Protein AF-A0A653CMQ1-F1 (afdb_monomer_lite)

Foldseek 3Di:
DDDDDDDPVRVVVVPVPPPPDDPDDDDDDDDDPDDQDAFEDPDPVVLVVVLVVLLVQPAAQDQDFDPDDVVVVVPDDPVVSVVVRVVRRPDPDRDPVSCVLPDDDDVRLVVCLVVVNNQAEEAAQPDPPPVVCSVSVVSCVVSVHHYYHHNCVVVSCCVHHVD

Sequence (163 aa):
METPVLNKKQQKLSLSAKKSRPKETIKNVLSTPYASHWPQISSPEDNSTLKEVLELNLPKIRAETAKIPWRELKHLKKPERKELRRQKNNEPEVDKKNYEGLRLGVNAVTKLLETNTAGSVLIAGDVQPRLMVQHIVDMAVLYKIPILVFNQLRDVLKSTCGL

pLDDT: mean 82.11, std 11.15, range [49.88, 94.19]

Secondary structure (DSSP, 8-state):
----PPPHHHHHHHHTTS-SS------------SPPP--B---HHHHHHHHHHHHHHPPP-S-------HHHHHTS-HHHHHHHHHHH--SPPPPGGGGTT---SHHHHHHHHHTT--S-EEEETT-SSTHHHHHHHHHHHHTT--EEEETTHHHHIIIII--

Radius of gyration: 29.75 Å; chains: 1; bounding box: 54×72×80 Å

InterPro domains:
  IPR004038 Ribosomal protein eL8/eL30/eS12/Gadd45 [PF01248] (96-148)
  IPR029064 Ribosomal protein eL30-like superfamily [G3DSA:3.30.1330.30] (38-163)
  IPR029064 Ribosomal protein eL30-like superfamily [SSF55315] (78-150)
  IPR042848 Ribonuclease P protein subunit Rpp38 [PTHR46948] (3-159)

Organism: Callosobruchus maculatus (NCBI:txid64391)

Structure (mmCIF, N/CA/C/O backbone):
data_AF-A0A653CMQ1-F1
#
_entry.id   AF-A0A653CMQ1-F1
#
loop_
_atom_site.group_PDB
_atom_site.id
_atom_site.type_symbol
_atom_site.label_atom_id
_atom_site.label_alt_id
_atom_site.label_comp_id
_atom_site.label_asym_id
_atom_site.label_entity_id
_atom_site.label_seq_id
_atom_site.pdbx_PDB_ins_code
_atom_site.Cartn_x
_atom_site.Cartn_y
_atom_site.Cartn_z
_atom_site.occupancy
_atom_site.B_iso_or_equiv
_atom_site.auth_seq_id
_atom_site.auth_comp_id
_atom_site.auth_asym_id
_atom_site.auth_atom_id
_atom_site.pdbx_PDB_model_num
ATOM 1 N N . MET A 1 1 ? -21.400 54.992 -53.620 1.00 53.19 1 MET A N 1
ATOM 2 C CA . MET A 1 1 ? -20.059 54.761 -53.044 1.00 53.19 1 MET A CA 1
ATOM 3 C C . MET A 1 1 ? -19.804 53.269 -53.117 1.00 53.19 1 MET A C 1
ATOM 5 O O . MET A 1 1 ? -20.316 52.531 -52.286 1.00 53.19 1 MET A O 1
ATOM 9 N N . GLU A 1 2 ? -19.157 52.814 -54.186 1.00 49.88 2 GLU A N 1
ATOM 10 C CA . GLU A 1 2 ? -18.895 51.388 -54.400 1.00 49.88 2 GLU A CA 1
ATOM 11 C C . GLU A 1 2 ? -17.838 50.904 -53.400 1.00 49.88 2 GLU A C 1
ATOM 13 O O . GLU A 1 2 ? -16.827 51.569 -53.176 1.00 49.88 2 GLU A O 1
ATOM 18 N N . THR A 1 3 ? -18.096 49.774 -52.742 1.00 62.53 3 THR A N 1
ATOM 19 C CA . THR A 1 3 ? -17.178 49.206 -51.750 1.00 62.53 3 THR A CA 1
ATOM 20 C C . THR A 1 3 ? -15.888 48.758 -52.434 1.00 62.53 3 THR A C 1
ATOM 22 O O . THR A 1 3 ? -15.968 47.987 -53.393 1.00 62.53 3 THR A O 1
ATOM 25 N N . PRO A 1 4 ? -14.702 49.175 -51.959 1.00 70.94 4 PRO A N 1
ATOM 26 C CA . PRO A 1 4 ? -13.447 48.789 -52.585 1.00 70.94 4 PRO A CA 1
ATOM 27 C C . PRO A 1 4 ? -13.231 47.278 -52.441 1.00 70.94 4 PRO A C 1
ATOM 29 O O . PRO A 1 4 ? -13.002 46.760 -51.348 1.00 70.94 4 PRO A O 1
ATOM 32 N N . VAL A 1 5 ? -13.314 46.561 -53.562 1.00 74.31 5 VAL A N 1
ATOM 33 C CA . VAL A 1 5 ? -13.042 45.123 -53.629 1.00 74.31 5 VAL A CA 1
ATOM 34 C C . VAL A 1 5 ? -11.531 44.925 -53.722 1.00 74.31 5 VAL A C 1
ATOM 36 O O . VAL A 1 5 ? -10.885 45.390 -54.660 1.00 74.31 5 VAL A O 1
ATOM 39 N N . LEU A 1 6 ? -10.956 44.239 -52.732 1.00 70.44 6 LEU A N 1
ATOM 40 C CA . LEU A 1 6 ? -9.524 43.938 -52.685 1.00 70.44 6 LEU A CA 1
ATOM 41 C C . LEU A 1 6 ? -9.081 43.171 -53.938 1.00 70.44 6 LEU A C 1
ATOM 43 O O . LEU A 1 6 ? -9.674 42.158 -54.313 1.00 70.44 6 LEU A O 1
ATOM 47 N N . ASN A 1 7 ? -7.988 43.621 -54.554 1.00 76.00 7 ASN A N 1
ATOM 48 C CA . ASN A 1 7 ? -7.409 42.964 -55.723 1.00 76.00 7 ASN A CA 1
ATOM 49 C C . ASN A 1 7 ? -6.860 41.571 -55.333 1.00 76.00 7 ASN A C 1
ATOM 51 O O . ASN A 1 7 ? -6.367 41.381 -54.218 1.00 76.00 7 ASN A O 1
ATOM 55 N N . LYS A 1 8 ? -6.862 40.592 -56.253 1.00 67.06 8 LYS A N 1
ATOM 56 C CA . LYS A 1 8 ? -6.409 39.200 -56.010 1.00 67.06 8 LYS A CA 1
ATOM 57 C C . LYS A 1 8 ? -5.006 39.115 -55.386 1.00 67.06 8 LYS A C 1
ATOM 59 O O . LYS A 1 8 ? -4.712 38.187 -54.637 1.00 67.06 8 LYS A O 1
ATOM 64 N N . LYS A 1 9 ? -4.132 40.089 -55.672 1.00 64.88 9 LYS A N 1
ATOM 65 C CA . LYS A 1 9 ? -2.794 40.203 -55.058 1.00 64.88 9 LYS A CA 1
ATOM 66 C C . LYS A 1 9 ? -2.845 40.624 -53.581 1.00 64.88 9 LYS A C 1
ATOM 68 O O . LYS A 1 9 ? -2.081 40.098 -52.780 1.00 64.88 9 LYS A O 1
ATOM 73 N N . GLN A 1 10 ? -3.761 41.519 -53.211 1.00 67.19 10 GLN A N 1
ATOM 74 C CA . GLN A 1 10 ? -3.941 41.995 -51.834 1.00 67.19 10 GLN A CA 1
ATOM 75 C C . GLN A 1 10 ? -4.578 40.918 -50.942 1.00 67.19 10 GLN A C 1
ATOM 77 O O . GLN A 1 10 ? -4.151 40.746 -49.805 1.00 67.19 10 GLN A O 1
ATOM 82 N N . GLN A 1 11 ? -5.498 40.110 -51.486 1.00 65.44 11 GLN A N 1
ATOM 83 C CA . GLN A 1 11 ? -6.069 38.949 -50.781 1.00 65.44 11 GLN A CA 1
ATOM 84 C C . GLN A 1 11 ? -5.023 37.866 -50.444 1.00 65.44 11 GLN A C 1
ATOM 86 O O . GLN A 1 11 ? -5.113 37.208 -49.407 1.00 65.44 11 GLN A O 1
ATOM 91 N N . LYS A 1 12 ? -3.998 37.682 -51.293 1.00 62.41 12 LYS A N 1
ATOM 92 C CA . LYS A 1 12 ? -2.895 36.741 -51.021 1.00 62.41 12 LYS A CA 1
ATOM 93 C C . LYS A 1 12 ? -1.989 37.214 -49.881 1.00 62.41 12 LYS A C 1
ATOM 95 O O . LYS A 1 12 ? -1.537 36.392 -49.089 1.00 62.41 12 LYS A O 1
ATOM 100 N N . LEU A 1 13 ? -1.752 38.522 -49.769 1.00 61.03 13 LEU A N 1
ATOM 101 C CA . LEU A 1 13 ? -0.925 39.103 -48.706 1.00 61.03 13 LEU A CA 1
ATOM 102 C C . LEU A 1 13 ? -1.609 39.022 -47.333 1.00 61.03 13 LEU A C 1
ATOM 104 O O . LEU A 1 13 ? -0.943 38.714 -46.348 1.00 61.03 13 LEU A O 1
ATOM 108 N N . SER A 1 14 ? -2.935 39.197 -47.262 1.00 59.94 14 SER A N 1
ATOM 109 C CA . SER A 1 14 ? -3.687 39.115 -45.998 1.00 59.94 14 SER A CA 1
ATOM 110 C C . SER A 1 14 ? -3.741 37.705 -45.389 1.00 59.94 14 SER A C 1
ATOM 112 O O . SER A 1 14 ? -3.858 37.567 -44.175 1.00 59.94 14 SER A O 1
ATOM 114 N N . LEU A 1 15 ? -3.624 36.649 -46.206 1.00 55.41 15 LEU A N 1
ATOM 115 C CA . LEU A 1 15 ? -3.612 35.248 -45.749 1.00 55.41 15 LEU A CA 1
ATOM 116 C C . LEU A 1 15 ? -2.195 34.694 -45.511 1.00 55.41 15 LEU A C 1
ATOM 118 O O . LEU A 1 15 ? -2.036 33.689 -44.820 1.00 55.41 15 LEU A O 1
ATOM 122 N N . SER A 1 16 ? -1.158 35.364 -46.027 1.00 54.06 16 SER A N 1
ATOM 123 C CA . SER A 1 16 ? 0.245 34.927 -45.938 1.00 54.06 16 SER A CA 1
ATOM 124 C C . SER A 1 16 ? 0.855 35.019 -44.528 1.00 54.06 16 SER A C 1
ATOM 126 O O . SER A 1 16 ? 1.963 34.527 -44.316 1.00 54.06 16 SER A O 1
ATOM 128 N N . ALA A 1 17 ? 0.170 35.633 -43.558 1.00 53.62 17 ALA A N 1
ATOM 129 C CA . ALA A 1 17 ? 0.667 35.788 -42.186 1.00 53.62 17 ALA A CA 1
ATOM 130 C C . ALA A 1 17 ? 0.321 34.609 -41.254 1.00 53.62 17 ALA A C 1
ATOM 132 O O . ALA A 1 17 ? 0.935 34.461 -40.196 1.00 53.62 17 ALA A O 1
ATOM 133 N N . LYS A 1 18 ? -0.613 33.725 -41.632 1.00 57.38 18 LYS A N 1
ATOM 134 C CA . LYS A 1 18 ? -0.838 32.466 -40.907 1.00 57.38 18 LYS A CA 1
ATOM 135 C C . LYS A 1 18 ? 0.046 31.387 -41.518 1.00 57.38 18 LYS A C 1
ATOM 137 O O . LYS A 1 18 ? -0.312 30.776 -42.520 1.00 57.38 18 LYS A O 1
ATOM 142 N N . LYS A 1 19 ? 1.208 31.136 -40.902 1.00 60.28 19 LYS A N 1
ATOM 143 C CA . LYS A 1 19 ? 2.004 29.931 -41.188 1.00 60.28 19 LYS A CA 1
ATOM 144 C C . LYS A 1 19 ? 1.068 28.723 -41.090 1.00 60.28 19 LYS A C 1
ATOM 146 O O . LYS A 1 19 ? 0.511 28.466 -40.028 1.00 60.28 19 LYS A O 1
ATOM 151 N N . SER A 1 20 ? 0.870 28.027 -42.211 1.00 63.03 20 SER A N 1
ATOM 152 C CA . SER A 1 20 ? -0.137 26.965 -42.369 1.00 63.03 20 SER A CA 1
ATOM 153 C C . SER A 1 20 ? 0.025 25.806 -41.381 1.00 63.03 20 SER A C 1
ATOM 155 O O . SER A 1 20 ? -0.913 25.029 -41.214 1.00 63.03 20 SER A O 1
ATOM 157 N N . ARG A 1 21 ? 1.195 25.661 -40.752 1.00 65.75 21 ARG A N 1
ATOM 158 C CA . ARG A 1 21 ? 1.462 24.667 -39.716 1.00 65.75 21 ARG A CA 1
ATOM 159 C C . ARG A 1 21 ? 2.352 25.285 -38.637 1.00 65.75 21 ARG A C 1
ATOM 161 O O . ARG A 1 21 ? 3.246 26.069 -38.981 1.00 65.75 21 ARG A O 1
ATOM 168 N N . PRO A 1 22 ? 2.122 24.971 -37.352 1.00 74.50 22 PRO A N 1
ATOM 169 C CA . PRO A 1 22 ? 3.077 25.313 -36.308 1.00 74.50 22 PRO A CA 1
ATOM 170 C C . PRO A 1 22 ? 4.444 24.728 -36.684 1.00 74.50 22 PRO A C 1
ATOM 172 O O . PRO A 1 22 ? 4.530 23.610 -37.185 1.00 74.50 22 PRO A O 1
ATOM 175 N N . LYS A 1 23 ? 5.516 25.507 -36.501 1.00 77.50 23 LYS A N 1
ATOM 176 C CA . LYS A 1 23 ? 6.877 25.041 -36.783 1.00 77.50 23 LYS A CA 1
ATOM 177 C C . LYS A 1 23 ? 7.200 23.933 -35.782 1.00 77.50 23 LYS A C 1
ATOM 179 O O . LYS A 1 23 ? 7.327 24.214 -34.591 1.00 77.50 23 LYS A O 1
ATOM 184 N N . GLU A 1 24 ? 7.311 22.698 -36.257 1.00 82.50 24 GLU A N 1
ATOM 185 C CA . GLU A 1 24 ? 7.785 21.587 -35.437 1.00 82.50 24 GLU A CA 1
ATOM 186 C C . GLU A 1 24 ? 9.209 21.917 -34.980 1.00 82.50 24 GLU A C 1
ATOM 188 O O . GLU A 1 24 ? 10.107 22.177 -35.783 1.00 82.50 24 GLU A O 1
ATOM 193 N N . THR A 1 25 ? 9.387 22.020 -33.666 1.00 86.69 25 THR A N 1
ATOM 194 C CA . THR A 1 25 ? 10.686 22.279 -33.046 1.00 86.69 25 THR A CA 1
ATOM 195 C C . THR A 1 25 ? 11.038 21.054 -32.230 1.00 86.69 25 THR A C 1
ATOM 197 O O . THR A 1 25 ? 10.386 20.752 -31.232 1.00 86.69 25 THR A O 1
ATOM 200 N N . ILE A 1 26 ? 12.050 20.323 -32.687 1.00 88.88 26 ILE A N 1
ATOM 201 C CA . ILE A 1 26 ? 12.603 19.206 -31.929 1.00 88.88 26 ILE A CA 1
ATOM 202 C C . ILE A 1 26 ? 13.366 19.811 -30.753 1.00 88.88 26 ILE A C 1
ATOM 204 O O . ILE A 1 26 ? 14.284 20.612 -30.942 1.00 88.88 26 ILE A O 1
ATOM 208 N N . LYS A 1 27 ? 12.950 19.466 -29.535 1.00 91.69 27 LYS A N 1
ATOM 209 C CA . LYS A 1 27 ? 13.656 19.828 -28.307 1.00 91.69 27 LYS A CA 1
ATOM 210 C C . LYS A 1 27 ? 14.380 18.594 -27.806 1.00 91.69 27 LYS A C 1
ATOM 212 O O . LYS A 1 27 ? 13.747 17.576 -27.543 1.00 91.69 27 LYS A O 1
ATOM 217 N N . ASN A 1 28 ? 15.690 18.705 -27.646 1.00 92.19 28 ASN A N 1
ATOM 218 C CA . ASN A 1 28 ? 16.467 17.666 -26.991 1.00 92.19 28 ASN A CA 1
ATOM 219 C C . ASN A 1 28 ? 16.195 17.754 -25.489 1.00 92.19 28 ASN A C 1
ATOM 221 O O . ASN A 1 28 ? 16.379 18.812 -24.886 1.00 92.19 28 ASN A O 1
ATOM 225 N N . VAL A 1 29 ? 15.728 16.658 -24.900 1.00 93.44 29 VAL A N 1
ATOM 226 C CA . VAL A 1 29 ? 15.459 16.551 -23.465 1.00 93.44 29 VAL A CA 1
ATOM 227 C C . VAL A 1 29 ? 16.319 15.424 -22.922 1.00 93.44 29 VAL A C 1
ATOM 229 O O . VAL A 1 29 ? 16.327 14.327 -23.475 1.00 93.44 29 VAL A O 1
ATOM 232 N N . LEU A 1 30 ? 17.044 15.698 -21.840 1.00 92.38 30 LEU A N 1
ATOM 233 C CA . LEU A 1 30 ? 17.723 14.657 -21.082 1.00 92.38 30 LEU A CA 1
ATOM 234 C C . LEU A 1 30 ? 16.681 13.941 -20.226 1.00 92.38 30 LEU A C 1
ATOM 236 O O . LEU A 1 30 ? 16.126 14.526 -19.297 1.00 92.38 30 LEU A O 1
ATOM 240 N N . SER A 1 31 ? 16.400 12.6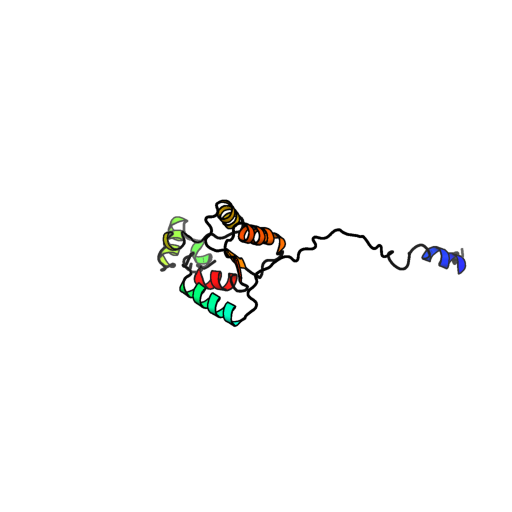88 -20.563 1.00 87.50 31 SER A N 1
ATOM 241 C CA . SER A 1 31 ? 15.555 11.804 -19.766 1.00 87.50 31 SER A CA 1
ATOM 242 C C . SER A 1 31 ? 16.408 10.816 -18.981 1.00 87.50 31 SER A C 1
ATOM 244 O O . SER A 1 31 ? 17.527 10.484 -19.378 1.00 87.50 31 SER A O 1
ATOM 246 N N . THR A 1 32 ? 15.866 10.302 -17.878 1.00 83.19 32 THR A N 1
ATOM 247 C CA . THR A 1 32 ? 16.487 9.186 -17.164 1.00 83.19 32 THR A CA 1
ATOM 248 C C . THR A 1 32 ? 16.559 7.972 -18.097 1.00 83.19 32 THR A C 1
ATOM 250 O O . THR A 1 32 ? 15.527 7.595 -18.655 1.00 83.19 32 THR A O 1
ATOM 253 N N . PRO A 1 33 ? 17.737 7.348 -18.280 1.00 85.31 33 PRO A N 1
ATOM 254 C CA . PRO A 1 33 ? 17.878 6.181 -19.153 1.00 85.31 33 PRO A CA 1
ATOM 255 C C . PRO A 1 33 ? 17.289 4.912 -18.523 1.00 85.31 33 PRO A C 1
ATOM 257 O O . PRO A 1 33 ? 17.067 3.919 -19.210 1.00 85.31 33 PRO A O 1
ATOM 260 N N . TYR A 1 34 ? 17.053 4.933 -17.210 1.00 82.56 34 TYR A N 1
ATOM 261 C CA . TYR A 1 34 ? 16.558 3.791 -16.458 1.00 82.56 34 TYR A CA 1
ATOM 262 C C . TYR A 1 34 ? 15.052 3.624 -16.640 1.00 82.56 34 TYR A C 1
ATOM 264 O O . TYR A 1 34 ? 14.279 4.572 -16.478 1.00 82.56 34 TYR A O 1
ATOM 272 N N . ALA A 1 35 ? 14.640 2.395 -16.943 1.00 77.69 35 ALA A N 1
ATOM 273 C CA . ALA A 1 35 ? 13.237 2.023 -16.929 1.00 77.69 35 ALA A CA 1
ATOM 274 C C . ALA A 1 35 ? 12.712 2.066 -15.487 1.00 77.69 35 ALA A C 1
ATOM 276 O O . ALA A 1 35 ? 13.346 1.539 -14.573 1.00 77.69 35 ALA A O 1
ATOM 277 N N . SER A 1 36 ? 11.545 2.682 -15.289 1.00 77.94 36 SER A N 1
ATOM 278 C CA . SER A 1 36 ? 10.856 2.636 -13.999 1.00 77.94 36 SER A CA 1
ATOM 279 C C . SER A 1 36 ? 10.479 1.186 -13.696 1.00 77.94 36 SER A C 1
ATOM 281 O O . SER A 1 36 ? 9.735 0.559 -14.455 1.00 77.94 36 SER A O 1
ATOM 283 N N . HIS A 1 37 ? 11.033 0.637 -12.617 1.00 81.62 37 HIS A N 1
ATOM 284 C CA . HIS A 1 37 ? 10.726 -0.715 -12.182 1.00 81.62 37 HIS A CA 1
ATOM 285 C C . HIS A 1 37 ? 9.376 -0.723 -11.459 1.00 81.62 37 HIS A C 1
ATOM 287 O O . HIS A 1 37 ? 9.195 -0.045 -10.450 1.00 81.62 37 HIS A O 1
ATOM 293 N N . TRP A 1 38 ? 8.416 -1.484 -11.986 1.00 88.25 38 TRP A N 1
ATOM 294 C CA . TRP A 1 38 ? 7.076 -1.611 -11.418 1.00 88.25 38 TRP A CA 1
ATOM 295 C C . TRP A 1 38 ? 6.759 -3.098 -11.208 1.00 88.25 38 TRP A C 1
ATOM 297 O O . TRP A 1 38 ? 6.400 -3.772 -12.178 1.00 88.25 38 TRP A O 1
ATOM 307 N N . PRO A 1 39 ? 6.928 -3.636 -9.984 1.00 88.56 39 PRO A N 1
ATOM 308 C CA . PRO A 1 39 ? 6.833 -5.070 -9.708 1.00 88.56 39 PRO A CA 1
ATOM 309 C C . PRO A 1 39 ? 5.370 -5.531 -9.644 1.00 88.56 39 PRO A C 1
ATOM 311 O O . PRO A 1 39 ? 4.836 -5.856 -8.584 1.00 88.56 39 PRO A O 1
ATOM 314 N N . GLN A 1 40 ? 4.696 -5.509 -10.794 1.00 90.69 40 GLN A N 1
ATOM 315 C CA . GLN A 1 40 ? 3.305 -5.921 -10.944 1.00 90.69 40 GLN A CA 1
ATOM 316 C C . GLN A 1 40 ? 3.192 -7.409 -11.256 1.00 90.69 40 GL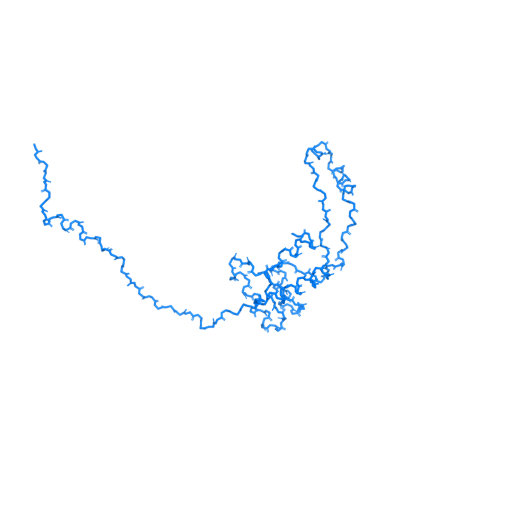N A C 1
ATOM 318 O O . GLN A 1 40 ? 3.821 -7.921 -12.185 1.00 90.69 40 GLN A O 1
ATOM 323 N N . ILE A 1 41 ? 2.315 -8.082 -10.513 1.00 88.25 41 ILE A N 1
ATOM 324 C CA . ILE A 1 41 ? 1.985 -9.487 -10.744 1.00 88.25 41 ILE A CA 1
ATOM 325 C C . ILE A 1 41 ? 1.245 -9.597 -12.080 1.00 88.25 41 ILE A C 1
ATOM 327 O O . ILE A 1 41 ? 0.121 -9.111 -12.236 1.00 88.25 41 ILE A O 1
ATOM 331 N N . SER A 1 42 ? 1.912 -10.208 -13.058 1.00 84.69 42 SER A N 1
ATOM 332 C CA . SER A 1 42 ? 1.393 -10.361 -14.422 1.00 84.69 42 SER A CA 1
ATOM 333 C C . SER A 1 42 ? 0.595 -11.655 -14.600 1.00 84.69 42 SER A C 1
ATOM 335 O O . SER A 1 42 ? -0.342 -11.682 -15.393 1.00 84.69 42 SER A O 1
ATOM 337 N N . SER A 1 43 ? 0.940 -12.710 -13.853 1.00 90.38 43 SER A N 1
ATOM 338 C CA . SER A 1 43 ? 0.258 -14.004 -13.923 1.00 90.38 43 SER A CA 1
ATOM 339 C C . SER A 1 43 ? -1.136 -13.929 -13.278 1.00 90.38 43 SER A C 1
ATOM 341 O O . SER A 1 43 ? -1.262 -13.454 -12.144 1.00 90.38 43 SER A O 1
ATOM 343 N N . PRO A 1 44 ? -2.201 -14.380 -13.962 1.00 88.25 44 PRO A N 1
ATOM 344 C CA . PRO A 1 44 ? -3.533 -14.479 -13.367 1.00 88.25 44 PRO A CA 1
ATOM 345 C C . PRO A 1 44 ? -3.593 -15.464 -12.191 1.00 88.25 44 PRO A C 1
ATOM 347 O O . PRO A 1 44 ? -4.277 -15.187 -11.210 1.00 88.25 44 PRO A O 1
ATOM 350 N N . GLU A 1 45 ? -2.850 -16.571 -12.269 1.00 90.56 45 GLU A N 1
ATOM 351 C CA . GLU A 1 45 ? -2.845 -17.641 -11.259 1.00 90.56 45 GLU A CA 1
ATOM 352 C C . GLU A 1 45 ? -2.231 -17.164 -9.932 1.00 90.56 45 GLU A C 1
ATOM 354 O O . GLU A 1 45 ? -2.805 -17.356 -8.855 1.00 90.56 45 GLU A O 1
ATOM 359 N N . ASP A 1 46 ? -1.110 -16.441 -10.012 1.00 89.00 46 ASP A N 1
ATOM 360 C CA . ASP A 1 46 ? -0.443 -15.842 -8.847 1.00 89.00 46 ASP A CA 1
ATOM 361 C C . ASP A 1 46 ? -1.321 -14.769 -8.190 1.00 89.00 46 ASP A C 1
ATOM 363 O O . ASP A 1 46 ? -1.344 -14.611 -6.970 1.00 89.00 46 ASP A O 1
ATOM 367 N N . ASN A 1 47 ? -2.089 -14.031 -8.998 1.00 88.81 47 ASN A N 1
ATOM 368 C CA . ASN A 1 47 ? -3.041 -13.055 -8.478 1.00 88.81 47 ASN A CA 1
ATOM 369 C C . ASN A 1 47 ? -4.186 -13.735 -7.713 1.00 88.81 47 ASN A C 1
ATOM 371 O O . ASN A 1 47 ? -4.564 -13.245 -6.649 1.00 88.81 47 ASN A O 1
ATOM 375 N N . SER A 1 48 ? -4.732 -14.848 -8.219 1.00 90.06 48 SER A N 1
ATOM 376 C CA . SER A 1 48 ? -5.788 -15.594 -7.517 1.00 90.06 48 SER A CA 1
ATOM 377 C C . SER A 1 48 ? -5.293 -16.234 -6.225 1.00 90.06 48 SER A C 1
ATOM 379 O O . SER A 1 48 ? -5.950 -16.107 -5.196 1.00 90.06 48 SER A O 1
ATOM 381 N N . THR A 1 49 ? -4.113 -16.850 -6.240 1.00 92.50 49 THR A N 1
ATOM 382 C CA . THR A 1 49 ? -3.543 -17.475 -5.038 1.00 92.50 49 THR A CA 1
ATOM 383 C C . THR A 1 49 ? -3.231 -16.434 -3.967 1.00 92.50 49 THR A C 1
ATOM 385 O O . THR A 1 49 ? -3.591 -16.615 -2.805 1.00 92.50 49 THR A O 1
ATOM 388 N N . LEU A 1 50 ? -2.646 -15.291 -4.347 1.00 91.38 50 LEU A N 1
ATOM 389 C CA . LEU A 1 50 ? -2.423 -14.186 -3.415 1.00 91.38 50 LEU A CA 1
ATOM 390 C C . LEU A 1 50 ? -3.742 -13.654 -2.847 1.00 91.38 50 LEU A C 1
ATOM 392 O O . LEU A 1 50 ? -3.824 -13.372 -1.653 1.00 91.38 50 LEU A O 1
ATOM 396 N N . LYS A 1 51 ? -4.778 -13.534 -3.683 1.00 92.19 51 LYS A N 1
ATOM 397 C CA . LYS A 1 51 ? -6.110 -13.115 -3.247 1.00 92.19 51 LYS A CA 1
ATOM 398 C C . LYS A 1 51 ? -6.666 -14.050 -2.174 1.00 92.19 51 LYS A C 1
ATOM 400 O O . LYS A 1 51 ? -7.057 -13.567 -1.118 1.00 92.19 51 LYS A O 1
ATOM 405 N N . GLU A 1 52 ? -6.662 -15.357 -2.417 1.00 92.56 52 GLU A N 1
ATOM 406 C CA . GLU A 1 52 ? -7.163 -16.360 -1.468 1.00 92.56 52 GLU A CA 1
ATOM 407 C C . GLU A 1 52 ? -6.398 -16.315 -0.139 1.00 92.56 52 GLU A C 1
ATOM 409 O O . GLU A 1 52 ? -6.998 -16.295 0.936 1.00 92.56 52 GLU A O 1
ATOM 414 N N . VAL A 1 53 ? -5.066 -16.215 -0.197 1.00 92.62 53 VAL A N 1
ATOM 415 C CA . VAL A 1 53 ? -4.219 -16.106 1.001 1.00 92.62 53 VAL A CA 1
ATOM 416 C C . VAL A 1 53 ? -4.530 -14.832 1.788 1.00 92.62 53 VAL A C 1
ATOM 418 O O . VAL A 1 53 ? -4.605 -14.874 3.018 1.00 92.62 53 VAL A O 1
ATOM 421 N N . LEU A 1 54 ? -4.722 -13.699 1.110 1.00 90.56 54 LEU A N 1
ATOM 422 C CA . LEU A 1 54 ? -5.085 -12.443 1.762 1.00 90.56 54 LEU A CA 1
ATOM 423 C C . LEU A 1 54 ? -6.485 -12.511 2.373 1.00 90.56 54 LEU A C 1
ATOM 425 O O . LEU A 1 54 ? -6.674 -12.032 3.486 1.00 90.56 54 LEU A O 1
ATOM 429 N N . GLU A 1 55 ? -7.450 -13.122 1.690 1.00 89.75 55 GLU A N 1
ATOM 430 C CA . GLU A 1 55 ? -8.815 -13.256 2.201 1.00 89.75 55 GLU A CA 1
ATOM 431 C C . GLU A 1 55 ? -8.889 -14.131 3.461 1.00 89.75 55 GLU A C 1
ATOM 433 O O . GLU A 1 55 ? -9.668 -13.835 4.365 1.00 89.75 55 GLU A O 1
ATOM 438 N N . LEU A 1 56 ? -8.037 -15.156 3.556 1.00 89.31 56 LEU A N 1
ATOM 439 C CA . LEU A 1 56 ? -7.946 -16.037 4.722 1.00 89.31 56 LEU A CA 1
ATOM 440 C C . LEU A 1 56 ? -7.229 -15.398 5.921 1.00 89.31 56 LEU A C 1
ATOM 442 O O . LEU A 1 56 ? -7.597 -15.667 7.063 1.00 89.31 56 LEU A O 1
ATOM 446 N N . ASN A 1 57 ? -6.191 -14.590 5.680 1.00 87.19 57 ASN A N 1
ATOM 447 C CA . ASN A 1 57 ? -5.297 -14.108 6.742 1.00 87.19 57 ASN A CA 1
ATOM 448 C C . ASN A 1 57 ? -5.531 -12.648 7.155 1.00 87.19 57 ASN A C 1
ATOM 450 O O . ASN A 1 57 ? -5.051 -12.237 8.214 1.00 87.19 57 ASN A O 1
ATOM 454 N N . LEU A 1 58 ? -6.216 -11.834 6.344 1.00 85.19 58 LEU A N 1
ATOM 455 C CA . LEU A 1 58 ? -6.434 -10.429 6.684 1.00 85.19 58 LEU A CA 1
ATOM 456 C C . LEU A 1 58 ? -7.442 -10.281 7.833 1.00 85.19 58 LEU A C 1
ATOM 458 O O . LEU A 1 58 ? -8.555 -10.808 7.761 1.00 85.19 58 LEU A O 1
ATOM 462 N N . PRO A 1 59 ? -7.106 -9.502 8.875 1.00 82.19 59 PRO A N 1
ATOM 463 C CA . PRO A 1 59 ? -8.041 -9.217 9.947 1.00 82.19 59 PRO A CA 1
ATOM 464 C C . PRO A 1 59 ? -9.127 -8.241 9.473 1.00 82.19 59 PRO A C 1
ATOM 466 O O . PRO A 1 59 ? -8.867 -7.300 8.714 1.00 82.19 59 PRO A O 1
ATOM 469 N N . LYS A 1 60 ? -10.343 -8.397 10.006 1.00 80.56 60 LYS A N 1
ATOM 470 C CA . LYS A 1 60 ? -11.368 -7.349 9.928 1.00 80.56 60 LYS A CA 1
ATOM 471 C C . LYS A 1 60 ? -10.858 -6.110 10.673 1.00 80.56 60 LYS A C 1
ATOM 473 O O . LYS A 1 60 ? -10.477 -6.220 11.834 1.00 80.56 60 LYS A O 1
ATOM 478 N N . ILE A 1 61 ? -10.836 -4.941 10.025 1.00 79.31 61 ILE A N 1
ATOM 479 C CA . ILE A 1 61 ? -10.378 -3.671 10.632 1.00 79.31 61 ILE A CA 1
ATOM 480 C C . ILE A 1 61 ? -11.573 -2.835 11.089 1.00 79.31 61 ILE A C 1
ATOM 482 O O . ILE A 1 61 ? -11.531 -2.185 12.134 1.00 79.31 61 ILE A O 1
ATOM 486 N N . ARG A 1 62 ? -12.651 -2.835 10.300 1.00 70.44 62 ARG A N 1
ATOM 487 C CA . ARG A 1 62 ? -13.916 -2.184 10.636 1.00 70.44 62 ARG A CA 1
ATOM 488 C C . ARG A 1 62 ? -14.993 -3.237 10.855 1.00 70.44 62 ARG A C 1
ATOM 490 O O . ARG A 1 62 ? -15.112 -4.167 10.067 1.00 70.44 62 ARG A O 1
ATOM 497 N N . ALA A 1 63 ? -15.779 -3.053 11.914 1.00 67.50 63 ALA A N 1
ATOM 498 C CA . ALA A 1 63 ? -17.017 -3.800 12.096 1.00 67.50 63 ALA A CA 1
ATOM 499 C C . ALA A 1 63 ? -18.024 -3.388 11.018 1.00 67.50 63 ALA A C 1
ATOM 501 O O . ALA A 1 63 ? -18.102 -2.209 10.643 1.00 67.50 63 ALA A O 1
ATOM 502 N N . GLU A 1 64 ? -18.811 -4.344 10.548 1.00 65.25 64 GLU A N 1
ATOM 503 C CA . GLU A 1 64 ? -19.866 -4.115 9.581 1.00 65.25 64 GLU A CA 1
ATOM 504 C C . GLU A 1 64 ? -20.981 -3.307 10.250 1.00 65.25 64 GLU A C 1
ATOM 506 O O . GLU A 1 64 ? -21.721 -3.771 11.119 1.00 65.25 64 GLU A O 1
ATOM 511 N N . THR A 1 65 ? -21.067 -2.024 9.898 1.00 65.38 65 THR A N 1
ATOM 512 C CA . THR A 1 65 ? -22.081 -1.145 10.475 1.00 65.38 65 THR A CA 1
ATOM 513 C C . THR A 1 65 ? -23.377 -1.246 9.687 1.00 65.38 65 THR A C 1
ATOM 515 O O . THR A 1 65 ? -23.413 -0.905 8.501 1.00 65.38 65 THR A O 1
ATOM 518 N N . ALA A 1 66 ? -24.467 -1.614 10.356 1.00 69.25 66 ALA A N 1
ATOM 519 C CA . ALA A 1 66 ? -25.803 -1.544 9.796 1.00 69.25 66 ALA A CA 1
ATOM 520 C C . ALA A 1 66 ? -26.101 -0.108 9.330 1.00 69.25 66 ALA A C 1
ATOM 522 O O . ALA A 1 66 ? -25.963 0.867 10.080 1.00 69.25 66 ALA A O 1
ATOM 523 N N . LYS A 1 67 ? -26.536 0.040 8.073 1.00 71.81 67 LYS A N 1
ATOM 524 C CA . LYS A 1 67 ? -26.994 1.327 7.536 1.00 71.81 67 LYS A CA 1
ATOM 525 C C . LYS A 1 67 ? -28.332 1.689 8.176 1.00 71.81 67 LYS A C 1
ATOM 527 O O . LYS A 1 67 ? -29.384 1.251 7.723 1.00 71.81 67 LYS A O 1
ATOM 532 N N . ILE A 1 68 ? -28.290 2.505 9.225 1.00 78.88 68 ILE A N 1
ATOM 533 C CA . ILE A 1 68 ? -29.494 3.021 9.881 1.00 78.88 68 ILE A CA 1
ATOM 534 C C . ILE A 1 68 ? -30.006 4.238 9.092 1.00 78.88 68 ILE A C 1
ATOM 536 O O . ILE A 1 68 ? -29.268 5.223 8.964 1.00 78.88 68 ILE A O 1
ATOM 540 N N . PRO A 1 69 ? -31.249 4.215 8.573 1.00 83.62 69 PRO A N 1
ATOM 541 C CA . PRO A 1 69 ? -31.829 5.355 7.873 1.00 83.62 69 PRO A CA 1
ATOM 542 C C . PRO A 1 69 ? -31.825 6.620 8.739 1.00 83.62 69 PRO A C 1
ATOM 544 O O . PRO A 1 69 ? -32.203 6.595 9.910 1.00 83.62 69 PRO A O 1
ATOM 547 N N . TRP A 1 70 ? -31.472 7.770 8.155 1.00 81.00 70 TRP A N 1
ATOM 548 C CA . TRP A 1 70 ? -31.434 9.043 8.892 1.00 81.00 70 TRP A CA 1
ATOM 549 C C . TRP A 1 70 ? -32.787 9.427 9.513 1.00 81.00 70 TRP A C 1
ATOM 551 O O . TRP A 1 70 ? -32.820 10.083 10.552 1.00 81.00 70 TRP A O 1
ATOM 561 N N . ARG A 1 71 ? -33.898 8.980 8.911 1.00 84.31 71 ARG A N 1
ATOM 562 C CA . ARG A 1 71 ? -35.257 9.182 9.438 1.00 84.31 71 ARG A CA 1
ATOM 563 C C . ARG A 1 71 ? -35.415 8.622 10.858 1.00 84.31 71 ARG A C 1
ATOM 565 O O . ARG A 1 71 ? -35.974 9.310 11.700 1.00 84.31 71 ARG A O 1
ATOM 572 N N . GLU A 1 72 ? -34.850 7.446 11.139 1.00 80.44 72 GLU A N 1
ATOM 573 C CA . GLU A 1 72 ? -34.873 6.825 12.475 1.00 80.44 72 GLU A CA 1
ATOM 574 C C . GLU A 1 72 ? -33.985 7.588 13.472 1.00 80.44 72 GLU A C 1
ATOM 576 O O . GLU A 1 72 ? -34.296 7.696 14.653 1.00 80.44 72 GLU A O 1
ATOM 581 N N . LEU A 1 73 ? -32.884 8.174 12.994 1.00 80.38 73 LEU A N 1
ATOM 582 C CA . LEU A 1 73 ? -31.907 8.863 13.840 1.00 80.38 73 LEU A CA 1
ATOM 583 C C . LEU A 1 73 ? -32.298 10.308 14.170 1.00 80.38 73 LEU A C 1
ATOM 585 O O . LEU A 1 73 ? -31.953 10.793 15.248 1.00 80.38 73 LEU A O 1
ATOM 589 N N . LYS A 1 74 ? -32.983 11.021 13.266 1.00 85.38 74 LYS A N 1
ATOM 590 C CA . LYS A 1 74 ? -33.216 12.472 13.388 1.00 85.38 74 LYS A CA 1
ATOM 591 C C . LYS A 1 74 ? -33.970 12.844 14.671 1.00 85.38 74 LYS A C 1
ATOM 593 O O . LYS A 1 74 ? -33.663 13.883 15.251 1.00 85.38 74 LYS A O 1
ATOM 598 N N . HIS A 1 75 ? -34.881 11.986 15.127 1.00 84.44 75 HIS A N 1
ATOM 599 C CA . HIS A 1 75 ? -35.725 12.219 16.304 1.00 84.44 75 HIS A CA 1
ATOM 600 C C . HIS A 1 75 ? -35.064 11.848 17.640 1.00 84.44 75 HIS A C 1
ATOM 602 O O . HIS A 1 75 ? -35.486 12.339 18.681 1.00 84.44 75 HIS A O 1
ATOM 608 N N . LEU A 1 76 ? -34.006 11.035 17.615 1.00 84.12 76 LEU A N 1
ATOM 609 C CA . LEU A 1 76 ? -33.305 10.579 18.816 1.00 84.12 76 LEU A CA 1
ATOM 610 C C . LEU A 1 76 ? -32.276 11.605 19.294 1.00 84.12 76 LEU A C 1
ATOM 612 O O . LEU A 1 76 ? -31.635 12.287 18.480 1.00 84.12 76 LEU A O 1
ATOM 616 N N . LYS A 1 77 ? -32.047 11.675 20.609 1.00 85.44 77 LYS A N 1
ATOM 617 C CA . LYS A 1 77 ? -30.950 12.469 21.185 1.00 85.44 77 LYS A CA 1
ATOM 618 C C . LYS A 1 77 ? -29.602 11.772 20.940 1.00 85.44 77 LYS A C 1
ATOM 620 O O . LYS A 1 77 ? -29.529 10.569 20.702 1.00 85.44 77 LYS A O 1
ATOM 625 N N . LYS A 1 78 ? -28.491 12.524 20.992 1.00 81.19 78 LYS A N 1
ATOM 626 C CA . LYS A 1 78 ? -27.124 11.995 20.768 1.00 81.19 78 LYS A CA 1
ATOM 627 C C . LYS A 1 78 ? -26.797 10.677 21.518 1.00 81.19 78 LYS A C 1
ATOM 629 O O . LYS A 1 78 ? -26.209 9.817 20.862 1.00 81.19 78 LYS A O 1
ATOM 634 N N . PRO A 1 79 ? -27.133 10.491 22.815 1.00 82.69 79 PRO A N 1
ATOM 635 C CA . PRO A 1 79 ? -26.843 9.236 23.522 1.00 82.69 79 PRO A CA 1
ATOM 636 C C . PRO A 1 79 ? -27.666 8.051 22.992 1.00 82.69 79 PRO A C 1
ATOM 638 O O . PRO A 1 79 ? -27.091 7.029 22.631 1.00 82.69 79 PRO A O 1
ATOM 641 N N . GLU A 1 80 ? -28.973 8.230 22.801 1.00 82.25 80 GLU A N 1
ATOM 642 C CA . GLU A 1 80 ? -29.888 7.201 22.278 1.00 82.25 80 GLU A CA 1
ATOM 643 C C . GLU A 1 80 ? -29.500 6.752 20.858 1.00 82.25 80 GLU A C 1
ATOM 645 O O . GLU A 1 80 ? -29.563 5.573 20.519 1.00 82.25 80 GLU A O 1
ATOM 650 N N . ARG A 1 81 ? -28.998 7.673 20.019 1.00 80.88 81 ARG A N 1
ATOM 651 C CA . ARG A 1 81 ? -28.443 7.328 18.694 1.00 80.88 81 ARG A CA 1
ATOM 652 C C . ARG A 1 81 ? -27.255 6.369 18.785 1.00 80.88 81 ARG A C 1
ATOM 654 O O . ARG A 1 81 ? -27.045 5.577 17.868 1.00 80.88 81 ARG A O 1
ATOM 661 N N . LYS A 1 82 ? -26.432 6.479 19.832 1.00 78.75 82 LYS A N 1
ATOM 662 C CA . LYS A 1 82 ? -25.260 5.616 20.043 1.00 78.75 82 LYS A CA 1
ATOM 663 C C . LYS A 1 82 ? -25.693 4.226 20.505 1.00 78.75 82 LYS A C 1
ATOM 665 O O . LYS A 1 82 ? -25.130 3.240 20.042 1.00 78.75 82 LYS A O 1
ATOM 670 N N . GLU A 1 83 ? -26.703 4.156 21.361 1.00 79.75 83 GLU A N 1
ATOM 671 C CA . GLU A 1 83 ? -27.288 2.901 21.839 1.00 79.75 83 GLU A CA 1
ATOM 672 C C . GLU A 1 83 ? -28.014 2.153 20.723 1.00 79.75 83 GLU A C 1
ATOM 674 O O . GLU A 1 83 ? -27.738 0.977 20.521 1.00 79.75 83 GLU A O 1
ATOM 679 N N . LEU A 1 84 ? -28.823 2.841 19.909 1.00 79.56 84 LEU A N 1
ATOM 680 C CA . LEU A 1 84 ? -29.475 2.243 18.739 1.00 79.56 84 LEU A CA 1
ATOM 681 C C . LEU A 1 84 ? -28.449 1.656 17.756 1.00 79.56 84 LEU A C 1
ATOM 683 O O . LEU A 1 84 ? -28.644 0.575 17.207 1.00 79.56 84 LEU A O 1
ATOM 687 N N . ARG A 1 85 ? -27.325 2.356 17.549 1.00 76.38 85 ARG A N 1
ATOM 688 C CA . ARG A 1 85 ? -26.210 1.855 16.731 1.00 76.38 85 ARG A CA 1
ATOM 689 C C . ARG A 1 85 ? -25.547 0.628 17.339 1.00 76.38 85 ARG A C 1
ATOM 691 O O . ARG A 1 85 ? -25.213 -0.277 16.591 1.00 76.38 85 ARG A O 1
ATOM 698 N N . ARG A 1 86 ? -25.374 0.587 18.662 1.00 75.50 86 ARG A N 1
ATOM 699 C CA . ARG A 1 86 ? -24.831 -0.582 19.371 1.00 75.50 86 ARG A CA 1
ATOM 700 C C . ARG A 1 86 ? -25.781 -1.778 19.339 1.00 75.50 86 ARG A C 1
ATOM 702 O O . ARG A 1 86 ? -25.315 -2.888 19.180 1.00 75.50 86 ARG A O 1
ATOM 709 N N . GLN A 1 87 ? -27.088 -1.556 19.456 1.00 75.75 87 GLN A N 1
ATOM 710 C CA . GLN A 1 87 ? -28.088 -2.627 19.401 1.00 75.75 87 GLN A CA 1
ATOM 711 C C . GLN A 1 87 ? -28.276 -3.185 17.986 1.00 75.75 87 GLN A C 1
ATOM 713 O O . GLN A 1 87 ? -28.521 -4.373 17.831 1.00 75.75 87 GLN A O 1
ATOM 718 N N . LYS A 1 88 ? -28.187 -2.341 16.946 1.00 73.19 88 LYS A N 1
ATOM 719 C CA . LYS A 1 88 ? -28.297 -2.797 15.549 1.00 73.19 88 LYS A CA 1
ATOM 720 C C . LYS A 1 88 ? -26.988 -3.365 14.990 1.00 73.19 88 LYS A C 1
ATOM 722 O O . LYS A 1 88 ? -27.046 -4.229 14.121 1.00 73.19 88 LYS A O 1
ATOM 727 N N . ASN A 1 89 ? -25.826 -2.909 15.461 1.00 70.06 89 ASN A N 1
ATOM 728 C CA . ASN A 1 89 ? -24.542 -3.529 15.133 1.00 70.06 89 ASN A CA 1
ATOM 729 C C . ASN A 1 89 ? -24.277 -4.670 16.121 1.00 70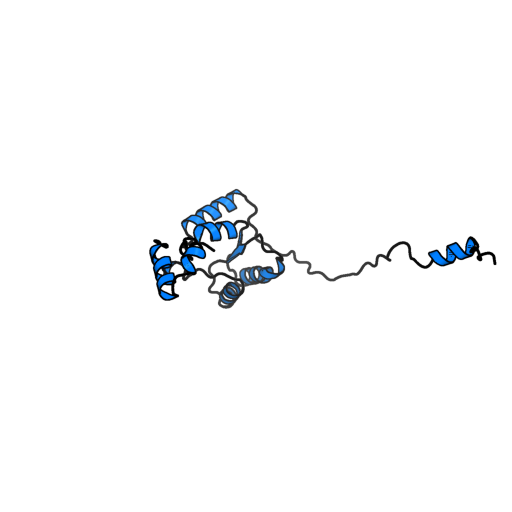.06 89 ASN A C 1
ATOM 731 O O . ASN A 1 89 ? -23.623 -4.468 17.136 1.00 70.06 89 ASN A O 1
ATOM 735 N N . ASN A 1 90 ? -24.787 -5.862 15.816 1.00 59.28 90 ASN A N 1
ATOM 736 C CA . ASN A 1 90 ? -24.566 -7.073 16.617 1.00 59.28 90 ASN A CA 1
ATOM 737 C C . ASN A 1 90 ? -23.126 -7.622 16.543 1.00 59.28 90 ASN A C 1
ATOM 739 O O . ASN A 1 90 ? -22.834 -8.633 17.179 1.00 59.28 90 ASN A O 1
ATOM 743 N N . GLU A 1 91 ? -22.231 -7.010 15.763 1.00 59.59 91 GLU A N 1
ATOM 744 C CA . GLU A 1 91 ? -20.843 -7.464 15.683 1.00 59.59 91 GLU A CA 1
ATOM 745 C C . GLU A 1 91 ? -20.014 -6.966 16.880 1.00 59.59 91 GLU A C 1
ATOM 747 O O . GLU A 1 91 ? -20.135 -5.798 17.272 1.00 59.59 91 GLU A O 1
ATOM 752 N N . PRO A 1 92 ? -19.153 -7.828 17.456 1.00 60.19 92 PRO A N 1
ATOM 753 C CA . PRO A 1 92 ? -18.235 -7.423 18.510 1.00 60.19 92 PRO A CA 1
ATOM 754 C C . PRO A 1 92 ? -17.314 -6.297 18.024 1.00 60.19 92 PRO A C 1
ATOM 756 O O . PRO A 1 92 ? -16.939 -6.220 16.853 1.00 60.19 92 PRO A O 1
ATOM 759 N N . GLU A 1 93 ? -16.954 -5.403 18.945 1.00 64.44 93 GLU A N 1
ATOM 760 C CA . GLU A 1 93 ? -15.991 -4.334 18.688 1.00 64.44 93 GLU A CA 1
ATOM 761 C C . GLU A 1 93 ? -14.665 -4.970 18.234 1.00 64.44 93 GLU A C 1
ATOM 763 O O . GLU A 1 93 ? -14.142 -5.855 18.904 1.00 64.44 93 GLU A O 1
ATOM 768 N N . VAL A 1 94 ? -14.156 -4.578 17.060 1.00 67.69 94 VAL A N 1
ATOM 769 C CA . VAL A 1 94 ? -12.936 -5.169 16.490 1.00 67.69 94 VAL A CA 1
ATOM 770 C C . VAL A 1 94 ? -11.764 -4.948 17.446 1.00 67.69 94 VAL A C 1
ATOM 772 O O . VAL A 1 94 ? -11.385 -3.805 17.726 1.00 67.69 94 VAL A O 1
ATOM 775 N N . ASP A 1 95 ? -11.154 -6.042 17.906 1.00 67.56 95 ASP A N 1
ATOM 776 C CA . ASP A 1 95 ? -9.978 -5.985 18.765 1.00 67.56 95 ASP A CA 1
ATOM 777 C C . ASP A 1 95 ? -8.801 -5.351 18.026 1.00 67.56 95 ASP A C 1
ATOM 779 O O . ASP A 1 95 ? -8.271 -5.886 17.049 1.00 67.56 95 ASP A O 1
ATOM 783 N N . LYS A 1 96 ? -8.329 -4.215 18.546 1.00 69.50 96 LYS A N 1
ATOM 784 C CA . LYS A 1 96 ? -7.204 -3.463 17.966 1.00 69.50 96 LYS A CA 1
ATOM 785 C C . LYS A 1 96 ? -5.906 -4.271 17.879 1.00 69.50 96 LYS A C 1
ATOM 787 O O . LYS A 1 96 ? -5.054 -3.957 17.055 1.00 69.50 96 LYS A O 1
ATOM 792 N N . LYS A 1 97 ? -5.772 -5.308 18.712 1.00 71.69 97 LYS A N 1
ATOM 793 C CA . LYS A 1 97 ? -4.630 -6.232 18.713 1.00 71.69 97 LYS A CA 1
ATOM 794 C C . LYS A 1 97 ? -4.538 -7.044 17.420 1.00 71.69 97 LYS A C 1
ATOM 796 O O . LYS A 1 97 ? -3.438 -7.370 16.993 1.00 71.69 97 LYS A O 1
ATOM 801 N N . ASN A 1 98 ? -5.666 -7.313 16.760 1.00 73.31 98 ASN A N 1
ATOM 802 C CA . ASN A 1 98 ? -5.696 -8.181 15.581 1.00 73.31 98 ASN A CA 1
ATOM 803 C C . ASN A 1 98 ? -5.045 -7.547 14.344 1.00 73.31 98 ASN A C 1
ATOM 805 O O . ASN A 1 98 ? -4.655 -8.269 13.435 1.00 73.31 98 ASN A O 1
ATOM 809 N N . TYR A 1 99 ? -4.904 -6.218 14.297 1.00 78.38 99 TYR A N 1
ATOM 810 C CA . TYR A 1 99 ? -4.326 -5.507 13.150 1.00 78.38 99 TYR A CA 1
ATOM 811 C C . TYR A 1 99 ? -3.134 -4.611 13.521 1.00 78.38 99 TYR A C 1
ATOM 813 O O . TYR A 1 99 ? -2.754 -3.737 12.745 1.00 78.38 99 TYR A O 1
ATOM 821 N N . GLU A 1 100 ? -2.507 -4.820 14.683 1.00 79.94 100 GLU A N 1
ATOM 822 C CA . GLU A 1 100 ? -1.406 -3.978 15.180 1.00 79.94 100 GLU A CA 1
ATOM 823 C C . GLU A 1 100 ? -0.202 -3.908 14.214 1.00 79.94 100 GLU A C 1
ATOM 825 O O . GLU A 1 100 ? 0.439 -2.859 14.084 1.00 79.94 100 GLU A O 1
ATOM 830 N N . GLY A 1 101 ? 0.047 -4.994 13.474 1.00 82.94 101 GLY A N 1
ATOM 831 C CA . GLY A 1 101 ? 1.088 -5.081 12.445 1.00 82.94 101 GLY A CA 1
ATOM 832 C C . GLY A 1 101 ? 0.712 -4.488 11.081 1.00 82.94 101 GLY A C 1
ATOM 833 O O . GLY A 1 101 ? 1.585 -4.321 10.232 1.00 82.94 101 GLY A O 1
ATOM 834 N N . LEU A 1 102 ? -0.558 -4.141 10.849 1.00 88.25 102 LEU A N 1
ATOM 835 C CA . LEU A 1 102 ? -1.026 -3.630 9.563 1.00 88.25 102 LEU A CA 1
ATOM 836 C C . LEU A 1 102 ? -1.060 -2.099 9.572 1.00 88.25 102 LEU A C 1
ATOM 838 O O . LEU A 1 102 ? -1.802 -1.469 10.329 1.00 88.25 102 LEU A O 1
ATOM 842 N N . ARG A 1 103 ? -0.276 -1.478 8.687 1.00 90.31 103 ARG A N 1
ATOM 843 C CA . ARG A 1 103 ? -0.275 -0.024 8.481 1.00 90.31 103 ARG A CA 1
ATOM 844 C C . ARG A 1 103 ? -0.736 0.308 7.073 1.00 90.31 103 ARG A C 1
ATOM 846 O O . ARG A 1 103 ? -0.306 -0.304 6.104 1.00 90.31 103 ARG A O 1
ATOM 853 N N . LEU A 1 104 ? -1.614 1.301 6.982 1.00 89.94 104 LEU A N 1
ATOM 854 C CA . LEU A 1 104 ? -2.238 1.729 5.737 1.00 89.94 104 LEU A CA 1
ATOM 855 C C . LEU A 1 104 ? -1.927 3.199 5.472 1.00 89.94 104 LEU A C 1
ATOM 857 O O . LEU A 1 104 ? -1.882 4.017 6.392 1.00 89.94 104 LEU A O 1
ATOM 861 N N . GLY A 1 105 ? -1.776 3.527 4.192 1.00 90.50 105 GLY A N 1
ATOM 862 C CA . GLY A 1 105 ? -1.517 4.881 3.718 1.00 90.50 105 GLY A CA 1
ATOM 863 C C . GLY A 1 105 ? -0.037 5.163 3.472 1.00 90.50 105 GLY A C 1
ATOM 864 O O . GLY A 1 105 ? 0.842 4.678 4.180 1.00 90.50 105 GLY A O 1
ATOM 865 N N . VAL A 1 106 ? 0.219 6.001 2.466 1.00 92.00 106 VAL A N 1
ATOM 866 C CA . VAL A 1 106 ? 1.565 6.321 1.963 1.00 92.00 106 VAL A CA 1
ATOM 867 C C . VAL A 1 106 ? 2.489 6.799 3.083 1.00 92.00 106 VAL A C 1
ATOM 869 O O . VAL A 1 106 ? 3.526 6.194 3.309 1.00 92.00 106 VAL A O 1
ATOM 872 N N . ASN A 1 107 ? 2.068 7.795 3.866 1.00 92.50 107 ASN A N 1
ATOM 873 C CA . ASN A 1 107 ? 2.901 8.380 4.925 1.00 92.50 107 ASN A CA 1
ATOM 874 C C . ASN A 1 107 ? 3.228 7.411 6.071 1.00 92.50 107 ASN A C 1
ATOM 876 O O . ASN A 1 107 ? 4.210 7.601 6.783 1.00 92.50 107 ASN A O 1
ATOM 880 N N . ALA A 1 108 ? 2.365 6.424 6.325 1.00 92.25 108 ALA A N 1
ATOM 881 C CA . ALA A 1 108 ? 2.635 5.417 7.343 1.00 92.25 108 ALA A CA 1
ATOM 882 C C . ALA A 1 108 ? 3.669 4.413 6.823 1.00 92.25 108 ALA A C 1
ATOM 884 O O . ALA A 1 108 ? 4.598 4.064 7.544 1.00 92.25 108 ALA A O 1
ATOM 885 N N . VAL A 1 109 ? 3.531 4.004 5.559 1.00 93.62 109 VAL A N 1
ATOM 886 C CA . VAL A 1 109 ? 4.465 3.093 4.892 1.00 93.62 109 VAL A CA 1
ATOM 887 C C . VAL A 1 109 ? 5.843 3.735 4.736 1.00 93.62 109 VAL A C 1
ATOM 889 O O . VAL A 1 109 ? 6.830 3.091 5.069 1.00 93.62 109 VAL A O 1
ATOM 892 N N . THR A 1 110 ? 5.936 5.002 4.319 1.00 93.12 110 THR A N 1
ATOM 893 C CA . THR A 1 110 ? 7.232 5.690 4.185 1.00 93.12 110 THR A CA 1
ATOM 894 C C . THR A 1 110 ? 7.988 5.733 5.508 1.00 93.12 110 THR A C 1
ATOM 896 O O . THR A 1 110 ? 9.155 5.364 5.540 1.00 93.12 110 THR A O 1
ATOM 899 N N . LYS A 1 111 ? 7.314 6.056 6.620 1.00 93.50 111 LYS A N 1
ATOM 900 C CA . LYS A 1 111 ? 7.925 6.023 7.960 1.00 93.50 111 LYS A CA 1
ATOM 901 C C . LYS A 1 111 ? 8.445 4.637 8.338 1.00 93.50 111 LYS A C 1
ATOM 903 O O . LYS A 1 111 ? 9.526 4.535 8.903 1.00 93.50 111 LYS A O 1
ATOM 908 N N . LEU A 1 112 ? 7.693 3.575 8.036 1.00 93.56 112 LEU A N 1
ATOM 909 C CA . LEU A 1 112 ? 8.137 2.204 8.315 1.00 93.56 112 LEU A CA 1
ATOM 910 C C . LEU A 1 112 ? 9.346 1.793 7.469 1.00 93.56 112 LEU A C 1
ATOM 912 O O . LEU A 1 112 ? 10.218 1.079 7.965 1.00 93.56 112 LEU A O 1
ATOM 916 N N . LEU A 1 113 ? 9.388 2.235 6.208 1.00 93.75 113 LEU A N 1
ATOM 917 C CA . LEU A 1 113 ? 10.524 2.020 5.314 1.00 93.75 113 LEU A CA 1
ATOM 918 C C . LEU A 1 113 ? 11.762 2.775 5.815 1.00 93.75 113 LEU A C 1
ATOM 920 O O . LEU A 1 113 ? 12.836 2.190 5.874 1.00 93.75 113 LEU A O 1
ATOM 924 N N . GLU A 1 114 ? 11.607 4.027 6.256 1.00 92.19 114 GLU A N 1
ATOM 925 C CA . GLU A 1 114 ? 12.691 4.824 6.854 1.00 92.19 114 GLU A CA 1
ATOM 926 C C . GLU A 1 114 ? 13.261 4.172 8.119 1.00 92.19 114 GLU A C 1
ATOM 928 O O . GLU A 1 114 ? 14.476 4.138 8.302 1.00 92.19 114 GLU A O 1
ATOM 933 N N . THR A 1 115 ? 12.403 3.624 8.988 1.00 93.19 115 THR A N 1
ATOM 934 C CA . THR A 1 115 ? 12.843 2.934 10.211 1.00 93.19 115 THR A CA 1
ATOM 935 C C . THR A 1 115 ? 13.260 1.481 9.981 1.00 93.19 115 THR A C 1
ATOM 937 O O . THR A 1 115 ? 13.644 0.814 10.937 1.00 93.19 115 THR A O 1
ATOM 940 N N . ASN A 1 116 ? 13.172 0.974 8.746 1.00 90.00 116 ASN A N 1
ATOM 941 C CA . ASN A 1 116 ? 13.447 -0.417 8.380 1.00 90.00 116 ASN A CA 1
ATOM 942 C C . ASN A 1 116 ? 12.699 -1.456 9.250 1.00 90.00 116 ASN A C 1
ATOM 944 O O . ASN A 1 116 ? 13.240 -2.493 9.629 1.00 90.00 116 ASN A O 1
ATOM 948 N N . THR A 1 117 ? 11.451 -1.149 9.612 1.00 91.88 117 THR A N 1
ATOM 949 C CA . THR A 1 117 ? 10.580 -2.018 10.430 1.00 91.88 117 THR A CA 1
ATOM 950 C C . THR A 1 117 ? 9.455 -2.655 9.616 1.00 91.88 117 THR A C 1
ATOM 952 O O . THR A 1 117 ? 8.710 -3.488 10.133 1.00 91.88 117 THR A O 1
ATOM 955 N N . ALA A 1 118 ? 9.309 -2.280 8.341 1.00 91.69 118 ALA A N 1
ATOM 956 C CA . ALA A 1 118 ? 8.367 -2.919 7.431 1.00 91.69 118 ALA A CA 1
ATOM 957 C C . ALA A 1 118 ? 8.844 -4.329 7.047 1.00 91.69 118 ALA A C 1
ATOM 959 O O . ALA A 1 118 ? 9.943 -4.501 6.530 1.00 91.69 118 ALA A O 1
ATOM 960 N N . GLY A 1 119 ? 7.985 -5.332 7.257 1.00 91.31 119 GLY A N 1
ATOM 961 C CA . GLY A 1 119 ? 8.246 -6.708 6.822 1.00 91.31 119 GLY A CA 1
ATOM 962 C C . GLY A 1 119 ? 7.970 -6.938 5.333 1.00 91.31 119 GLY A C 1
ATOM 963 O O . GLY A 1 119 ? 8.735 -7.617 4.660 1.00 91.31 119 GLY A O 1
ATOM 964 N N . SER A 1 120 ? 6.883 -6.372 4.806 1.00 92.62 120 SER A N 1
ATOM 965 C CA . SER A 1 120 ? 6.537 -6.409 3.380 1.00 92.62 120 SER A CA 1
ATOM 966 C C . SER A 1 120 ? 5.642 -5.228 3.011 1.00 92.62 120 SER A C 1
ATOM 968 O O . SER A 1 120 ? 4.985 -4.644 3.878 1.00 92.62 120 SER A O 1
ATOM 970 N N . VAL A 1 121 ? 5.628 -4.860 1.729 1.00 94.19 121 VAL A N 1
ATOM 971 C CA . VAL A 1 121 ? 4.809 -3.758 1.211 1.00 94.19 121 VAL A CA 1
ATOM 972 C C . VAL A 1 121 ? 3.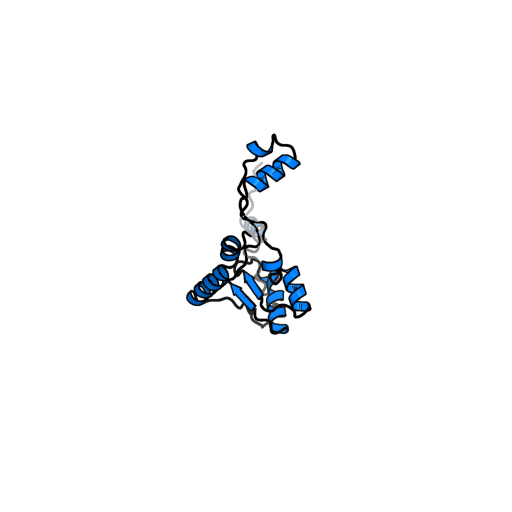952 -4.235 0.045 1.00 94.19 121 VAL A C 1
ATOM 974 O O . VAL A 1 121 ? 4.449 -4.788 -0.934 1.00 94.19 121 VAL A O 1
ATOM 977 N N . LEU A 1 122 ? 2.651 -3.961 0.133 1.00 93.75 122 LEU A N 1
ATOM 978 C CA . LEU A 1 122 ? 1.693 -4.177 -0.946 1.00 93.75 122 LEU A CA 1
ATOM 979 C C . LEU A 1 122 ? 1.207 -2.829 -1.474 1.00 93.75 122 LEU A C 1
ATOM 981 O O . LEU A 1 122 ? 0.753 -1.975 -0.709 1.00 93.75 122 LEU A O 1
ATOM 985 N N . ILE A 1 123 ? 1.283 -2.646 -2.789 1.00 93.56 123 ILE A N 1
ATOM 986 C CA . ILE A 1 123 ? 0.781 -1.458 -3.484 1.00 93.56 123 ILE A CA 1
ATOM 987 C C . ILE A 1 123 ? -0.403 -1.860 -4.359 1.00 93.56 123 ILE A C 1
ATOM 989 O O . ILE A 1 123 ? -0.359 -2.872 -5.053 1.00 93.56 123 ILE A O 1
ATOM 993 N N . ALA A 1 124 ? -1.453 -1.039 -4.368 1.00 91.56 124 ALA A N 1
ATOM 994 C CA . ALA A 1 124 ? -2.555 -1.219 -5.302 1.00 91.56 124 ALA A CA 1
ATOM 995 C C . ALA A 1 124 ? -2.108 -0.845 -6.728 1.00 91.56 124 ALA A C 1
ATOM 997 O O . ALA A 1 124 ? -1.571 0.239 -6.958 1.00 91.56 124 ALA A O 1
ATOM 998 N N . GLY A 1 125 ? -2.320 -1.732 -7.700 1.00 87.25 125 GLY A N 1
ATOM 999 C CA . GLY A 1 125 ? -1.886 -1.499 -9.086 1.00 87.25 125 GLY A CA 1
ATOM 1000 C C . GLY A 1 125 ? -2.730 -0.499 -9.879 1.00 87.25 125 GLY A C 1
ATOM 1001 O O . GLY A 1 125 ? -2.323 -0.052 -10.950 1.00 87.25 125 GLY A O 1
ATOM 1002 N N . ASP A 1 126 ? -3.872 -0.092 -9.332 1.00 87.38 126 ASP A N 1
ATOM 1003 C CA . ASP A 1 126 ? -4.817 0.861 -9.915 1.00 87.38 126 ASP A CA 1
ATOM 1004 C C . ASP A 1 126 ? -4.546 2.327 -9.509 1.00 87.38 126 ASP A C 1
ATOM 1006 O O . ASP A 1 126 ? -5.396 3.207 -9.672 1.00 87.38 126 ASP A O 1
ATOM 1010 N N . VAL A 1 127 ? -3.374 2.613 -8.933 1.00 85.25 127 VAL A N 1
ATOM 1011 C CA . VAL A 1 127 ? -3.000 3.968 -8.514 1.00 85.25 127 VAL A CA 1
ATOM 1012 C C . VAL A 1 127 ? -2.640 4.830 -9.720 1.00 85.25 127 VAL A C 1
ATOM 1014 O O . VAL A 1 127 ? -1.707 4.533 -10.468 1.00 85.25 127 VAL A O 1
ATOM 1017 N N . GLN A 1 128 ? -3.336 5.961 -9.842 1.00 86.12 128 GLN A N 1
ATOM 1018 C CA . GLN A 1 128 ? -3.079 6.979 -10.851 1.00 86.12 128 GLN A CA 1
ATOM 1019 C C . GLN A 1 128 ? -3.022 8.366 -10.186 1.00 86.12 128 GLN A C 1
ATOM 1021 O O . GLN A 1 128 ? -3.996 8.749 -9.535 1.00 86.12 128 GLN A O 1
ATOM 1026 N N . PRO A 1 129 ? -1.933 9.144 -10.349 1.00 86.94 129 PRO A N 1
ATOM 1027 C CA . PRO A 1 129 ? -0.708 8.838 -11.095 1.00 86.94 129 PRO A CA 1
ATOM 1028 C C . PRO A 1 129 ? 0.284 7.959 -10.310 1.00 86.94 129 PRO A C 1
ATOM 1030 O O . PRO A 1 129 ? 0.537 8.188 -9.129 1.00 86.94 129 PRO A O 1
ATOM 1033 N N . ARG A 1 130 ? 0.940 7.014 -11.000 1.00 87.69 130 ARG A N 1
ATOM 1034 C CA . ARG A 1 130 ? 1.959 6.114 -10.411 1.00 87.69 130 ARG A CA 1
ATOM 1035 C C . ARG A 1 130 ? 3.129 6.844 -9.748 1.00 87.69 130 ARG A C 1
ATOM 1037 O O . ARG A 1 130 ? 3.671 6.358 -8.759 1.00 87.69 130 ARG A O 1
ATOM 1044 N N . LEU A 1 131 ? 3.470 8.036 -10.242 1.00 85.94 131 LEU A N 1
ATOM 1045 C CA . LEU A 1 131 ? 4.540 8.877 -9.697 1.00 85.94 131 LEU A CA 1
ATOM 10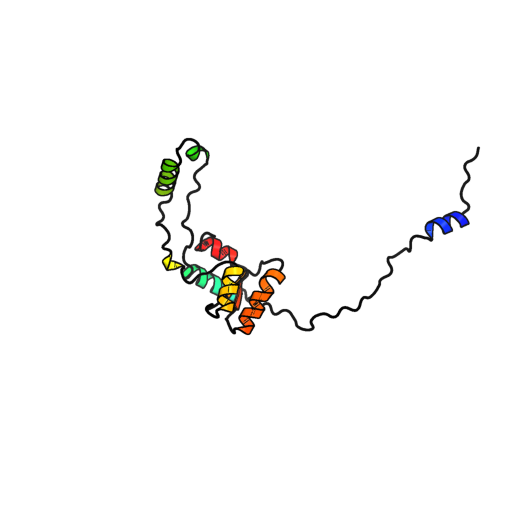46 C C . LEU A 1 131 ? 4.362 9.156 -8.195 1.00 85.94 131 LEU A C 1
ATOM 1048 O O . LEU A 1 131 ? 5.344 9.278 -7.470 1.00 85.94 131 LEU A O 1
ATOM 1052 N N . MET A 1 132 ? 3.117 9.194 -7.705 1.00 86.56 132 MET A N 1
ATOM 1053 C CA . MET A 1 132 ? 2.839 9.395 -6.282 1.00 86.56 132 MET A CA 1
ATOM 1054 C C . MET A 1 132 ? 3.370 8.276 -5.390 1.00 86.56 132 MET A C 1
ATOM 1056 O O . MET A 1 132 ? 3.610 8.525 -4.218 1.00 86.56 132 MET A O 1
ATOM 1060 N N . VAL A 1 133 ? 3.526 7.058 -5.908 1.00 90.69 133 VAL A N 1
ATOM 1061 C CA . VAL A 1 133 ? 3.875 5.867 -5.113 1.00 90.69 133 VAL A CA 1
ATOM 1062 C C . VAL A 1 133 ? 5.195 5.248 -5.583 1.00 90.69 133 VAL A C 1
ATOM 1064 O O . VAL A 1 133 ? 5.761 4.412 -4.891 1.00 90.69 133 VAL A O 1
ATOM 1067 N N . GLN A 1 134 ? 5.749 5.712 -6.707 1.00 90.38 134 GLN A N 1
ATOM 1068 C CA . GLN A 1 134 ? 7.026 5.234 -7.241 1.00 90.38 134 GLN A CA 1
ATOM 1069 C C . GLN A 1 134 ? 8.168 5.317 -6.216 1.00 90.38 134 GLN A C 1
ATOM 1071 O O . GLN A 1 134 ? 8.916 4.359 -6.067 1.00 90.38 134 GLN A O 1
ATOM 1076 N N . HIS A 1 135 ? 8.231 6.398 -5.433 1.00 91.06 135 HIS A N 1
ATOM 1077 C CA . HIS A 1 135 ? 9.243 6.559 -4.385 1.00 91.06 135 HIS A CA 1
ATOM 1078 C C . HIS A 1 135 ? 9.209 5.438 -3.329 1.00 91.06 135 HIS A C 1
ATOM 1080 O O . HIS A 1 135 ? 10.249 5.071 -2.795 1.00 91.06 135 HIS A O 1
ATOM 1086 N N . ILE A 1 136 ? 8.033 4.861 -3.046 1.00 93.12 136 ILE A N 1
ATOM 1087 C CA . ILE A 1 136 ? 7.895 3.731 -2.116 1.00 93.12 136 ILE A CA 1
ATOM 1088 C C . ILE A 1 136 ? 8.573 2.491 -2.698 1.00 93.12 136 ILE A C 1
ATOM 1090 O O . ILE A 1 136 ? 9.220 1.748 -1.964 1.00 93.12 136 ILE A O 1
ATOM 1094 N N . VAL A 1 137 ? 8.448 2.284 -4.013 1.00 92.25 137 VAL A N 1
ATOM 1095 C CA . VAL A 1 137 ? 9.109 1.177 -4.715 1.00 92.25 137 VAL A CA 1
ATOM 1096 C C . VAL A 1 137 ? 10.619 1.325 -4.630 1.00 92.25 137 VAL A C 1
ATOM 1098 O O . VAL A 1 137 ? 11.298 0.393 -4.205 1.00 92.25 137 VAL A O 1
ATOM 1101 N N . ASP A 1 138 ? 11.127 2.516 -4.937 1.00 91.19 138 ASP A N 1
ATOM 1102 C CA . ASP A 1 138 ? 12.560 2.803 -4.888 1.00 91.19 138 ASP A CA 1
ATOM 1103 C C . ASP A 1 138 ? 13.122 2.620 -3.465 1.00 91.19 138 ASP A C 1
ATOM 1105 O O . ASP A 1 138 ? 14.164 1.989 -3.281 1.00 91.19 138 ASP A O 1
ATOM 1109 N N . MET A 1 139 ? 12.404 3.098 -2.441 1.00 92.50 139 MET A N 1
ATOM 1110 C CA . MET A 1 139 ? 12.787 2.916 -1.036 1.00 92.50 139 MET A CA 1
ATOM 1111 C C . MET A 1 139 ? 12.769 1.446 -0.614 1.00 92.50 139 MET A C 1
ATOM 1113 O O . MET A 1 139 ? 13.710 0.987 0.027 1.00 92.50 139 MET A O 1
ATOM 1117 N N . ALA A 1 140 ? 11.730 0.691 -0.971 1.00 93.38 140 ALA A N 1
ATOM 1118 C CA . ALA A 1 140 ? 11.648 -0.724 -0.621 1.00 93.38 140 ALA A CA 1
ATOM 1119 C C . ALA A 1 140 ? 12.799 -1.523 -1.248 1.00 93.38 140 ALA A C 1
ATOM 1121 O O . ALA A 1 140 ? 13.423 -2.332 -0.564 1.00 93.38 140 ALA A O 1
ATOM 1122 N N . VAL A 1 141 ? 13.147 -1.240 -2.509 1.00 91.00 141 VAL A N 1
ATOM 1123 C CA . VAL A 1 141 ? 14.310 -1.849 -3.174 1.00 91.00 141 VAL A CA 1
ATOM 1124 C C . VAL A 1 141 ? 15.611 -1.463 -2.464 1.00 91.00 141 VAL A C 1
ATOM 1126 O O . VAL A 1 141 ? 16.439 -2.335 -2.197 1.00 91.00 141 VAL A O 1
ATOM 1129 N N . LEU A 1 142 ? 15.779 -0.187 -2.103 1.00 91.81 142 LEU A N 1
ATOM 1130 C CA . LEU A 1 142 ? 16.968 0.313 -1.406 1.00 91.81 142 LEU A CA 1
ATOM 1131 C C . LEU A 1 142 ? 17.172 -0.360 -0.040 1.00 91.81 142 LEU A C 1
ATOM 1133 O O . LEU A 1 142 ? 18.288 -0.768 0.283 1.00 91.81 142 LEU A O 1
ATOM 1137 N N . TYR A 1 143 ? 16.101 -0.527 0.736 1.00 92.81 143 TYR A N 1
ATOM 1138 C CA . TYR A 1 143 ? 16.135 -1.177 2.051 1.00 92.81 143 TYR A CA 1
ATOM 1139 C C . TYR A 1 143 ? 15.978 -2.705 1.992 1.00 92.81 143 TYR A C 1
ATOM 1141 O O . TYR A 1 143 ? 15.981 -3.357 3.033 1.00 92.81 143 TYR A O 1
ATOM 1149 N N . LYS A 1 144 ? 15.903 -3.296 0.789 1.00 92.44 144 LYS A N 1
ATOM 1150 C CA . LYS A 1 144 ? 15.731 -4.744 0.553 1.00 92.44 144 LYS A CA 1
ATOM 1151 C C . LYS A 1 144 ? 14.467 -5.328 1.195 1.00 92.44 144 LYS A C 1
ATOM 1153 O O . LYS A 1 144 ? 14.462 -6.466 1.661 1.00 92.44 144 LYS A O 1
ATOM 1158 N N . ILE A 1 145 ? 13.391 -4.552 1.200 1.00 93.94 145 ILE A N 1
ATOM 1159 C CA . ILE A 1 145 ? 12.086 -4.953 1.720 1.00 93.94 145 ILE A CA 1
ATOM 1160 C C . ILE A 1 145 ? 11.259 -5.525 0.561 1.00 93.94 145 ILE A C 1
ATOM 1162 O O . ILE A 1 145 ? 11.183 -4.896 -0.500 1.00 93.94 145 ILE A O 1
ATOM 1166 N N . PRO A 1 146 ? 10.633 -6.705 0.723 1.00 93.56 146 PRO A N 1
ATOM 1167 C CA . PRO A 1 146 ? 9.846 -7.317 -0.336 1.00 93.56 146 PRO A CA 1
ATOM 1168 C C . PRO A 1 146 ? 8.623 -6.456 -0.658 1.00 93.56 146 PRO A C 1
ATOM 1170 O O . PRO A 1 146 ? 7.847 -6.078 0.226 1.00 93.56 146 PRO A O 1
ATOM 1173 N N . ILE A 1 147 ? 8.455 -6.163 -1.946 1.00 93.38 147 ILE A N 1
ATOM 1174 C CA . ILE A 1 147 ? 7.404 -5.291 -2.456 1.00 93.38 147 ILE A CA 1
ATOM 1175 C C . ILE A 1 147 ? 6.703 -5.915 -3.653 1.00 93.38 147 ILE A C 1
ATOM 1177 O O . ILE A 1 147 ? 7.344 -6.462 -4.550 1.00 93.38 147 ILE A O 1
ATOM 1181 N N . LEU A 1 148 ? 5.376 -5.816 -3.665 1.00 93.94 148 LEU A N 1
ATOM 1182 C CA . LEU A 1 148 ? 4.537 -6.332 -4.739 1.00 93.94 148 LEU A CA 1
ATOM 1183 C C . LEU A 1 148 ? 3.422 -5.343 -5.072 1.00 93.94 148 LEU A C 1
ATOM 1185 O O . LEU A 1 148 ? 2.800 -4.748 -4.187 1.00 93.94 148 LEU A O 1
ATOM 1189 N N . VAL A 1 149 ? 3.148 -5.197 -6.366 1.00 92.81 149 VAL A N 1
ATOM 1190 C CA . VAL A 1 149 ? 1.998 -4.445 -6.862 1.00 92.81 149 VAL A CA 1
ATOM 1191 C C . VAL A 1 149 ? 0.884 -5.423 -7.221 1.00 92.81 149 VAL A C 1
ATOM 1193 O O . VAL A 1 149 ? 1.022 -6.240 -8.135 1.00 92.81 149 VAL A O 1
ATOM 1196 N N . PHE A 1 150 ? -0.236 -5.305 -6.510 1.00 92.69 150 PHE A N 1
ATOM 1197 C CA . PHE A 1 150 ? -1.403 -6.167 -6.635 1.00 92.69 150 PHE A CA 1
ATOM 1198 C C . PHE A 1 150 ? -2.619 -5.371 -7.126 1.00 92.69 150 PHE A C 1
ATOM 1200 O O . PHE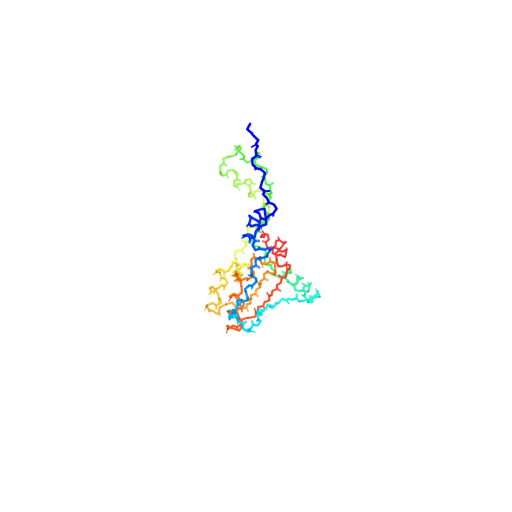 A 1 150 ? -3.035 -4.384 -6.516 1.00 92.69 150 PHE A O 1
ATOM 1207 N N . ASN A 1 151 ? -3.204 -5.791 -8.249 1.00 89.00 151 ASN A N 1
ATOM 1208 C CA . ASN A 1 151 ? -4.276 -5.037 -8.908 1.00 89.00 151 ASN A CA 1
ATOM 1209 C C . ASN A 1 151 ? -5.611 -5.100 -8.154 1.00 89.00 151 ASN A C 1
ATOM 1211 O O . ASN A 1 151 ? -6.332 -4.110 -8.114 1.00 89.00 151 ASN A O 1
ATOM 1215 N N . GLN A 1 152 ? -5.926 -6.234 -7.524 1.00 89.31 152 GLN A N 1
ATOM 1216 C CA . GLN A 1 152 ? -7.209 -6.461 -6.842 1.00 89.31 152 GLN A CA 1
ATOM 1217 C C . GLN A 1 152 ? -7.158 -6.107 -5.346 1.00 89.31 152 GLN A C 1
ATOM 1219 O O . GLN A 1 152 ? -8.064 -6.449 -4.588 1.00 89.31 152 GLN A O 1
ATOM 1224 N N . LEU A 1 153 ? -6.113 -5.397 -4.899 1.00 90.44 153 LEU A N 1
ATOM 1225 C CA . LEU A 1 153 ? -5.898 -5.099 -3.482 1.00 90.44 153 LEU A CA 1
ATOM 1226 C C . LEU A 1 153 ? -7.071 -4.334 -2.859 1.00 90.44 153 LEU A C 1
ATOM 1228 O O . LEU A 1 153 ? -7.454 -4.615 -1.728 1.00 90.44 153 LEU A O 1
ATOM 1232 N N . ARG A 1 154 ? -7.658 -3.376 -3.588 1.00 89.56 154 ARG A N 1
ATOM 1233 C CA . ARG A 1 154 ? -8.789 -2.586 -3.077 1.00 89.56 154 ARG A CA 1
ATOM 1234 C C . ARG A 1 154 ? -10.032 -3.434 -2.853 1.00 89.56 154 ARG A C 1
ATOM 1236 O O . ARG A 1 154 ? -10.703 -3.248 -1.845 1.00 89.56 154 ARG A O 1
ATOM 1243 N N . ASP A 1 155 ? -10.313 -4.357 -3.767 1.00 89.50 155 ASP A N 1
ATOM 1244 C CA . ASP A 1 155 ? -11.481 -5.230 -3.669 1.00 89.50 155 ASP A CA 1
ATOM 1245 C C . ASP A 1 155 ? -11.353 -6.170 -2.471 1.00 89.50 155 ASP A C 1
ATOM 1247 O O . ASP A 1 155 ? -12.303 -6.308 -1.704 1.00 89.50 155 ASP A O 1
ATOM 1251 N N . VAL A 1 156 ? -10.155 -6.726 -2.261 1.00 89.69 156 VAL A N 1
ATOM 1252 C CA . VAL A 1 156 ? -9.848 -7.576 -1.103 1.00 89.69 156 VAL A CA 1
ATOM 1253 C C . VAL A 1 156 ? -9.949 -6.793 0.204 1.00 89.69 156 VAL A C 1
ATOM 1255 O O . VAL A 1 156 ? -10.627 -7.224 1.127 1.00 89.69 156 VAL A O 1
ATOM 1258 N N . LEU A 1 157 ? -9.340 -5.607 0.298 1.00 89.06 157 LEU A N 1
ATOM 1259 C CA . LEU A 1 157 ? -9.422 -4.790 1.517 1.00 89.06 157 LEU A CA 1
ATOM 1260 C C . LEU A 1 157 ? -10.860 -4.351 1.828 1.00 89.06 157 LEU A C 1
ATOM 1262 O O . LEU A 1 157 ? -11.236 -4.220 2.993 1.00 89.06 157 LEU A O 1
ATOM 1266 N N . LYS A 1 158 ? -11.677 -4.127 0.800 1.00 87.31 158 LYS A N 1
ATOM 1267 C CA . LYS A 1 158 ? -13.085 -3.790 0.978 1.00 87.31 158 LYS A CA 1
ATOM 1268 C C . LYS A 1 158 ? -13.900 -4.989 1.459 1.00 87.31 158 LYS A C 1
ATOM 1270 O O . LYS A 1 158 ? -14.737 -4.814 2.341 1.00 87.31 158 LYS A O 1
ATOM 1275 N N . SER A 1 159 ? -13.669 -6.178 0.898 1.00 85.94 159 SER A N 1
ATOM 1276 C CA . SER A 1 159 ? -14.402 -7.394 1.268 1.00 85.94 159 SER A CA 1
ATOM 1277 C C . SER A 1 159 ? -14.031 -7.901 2.662 1.00 85.94 159 SER A C 1
ATOM 1279 O O . SER A 1 159 ? -14.921 -8.294 3.411 1.00 85.94 159 SER A O 1
ATOM 1281 N N . THR A 1 160 ? -12.748 -7.866 3.033 1.00 83.81 160 THR A N 1
ATOM 1282 C CA . THR A 1 160 ? -12.269 -8.450 4.296 1.00 83.81 160 THR A CA 1
ATOM 1283 C C . THR A 1 160 ? -12.099 -7.432 5.411 1.00 83.81 160 THR A C 1
ATOM 1285 O O . THR A 1 160 ? -12.569 -7.651 6.526 1.00 83.81 160 THR A O 1
ATOM 1288 N N . CYS A 1 161 ? -11.458 -6.294 5.140 1.00 81.44 161 CYS A N 1
ATOM 1289 C CA . CYS A 1 161 ? -11.171 -5.298 6.171 1.00 81.44 161 CYS A CA 1
ATOM 1290 C C . CYS A 1 161 ? -12.319 -4.297 6.395 1.00 81.44 161 CYS A C 1
ATOM 1292 O O . CYS A 1 161 ? -12.308 -3.600 7.417 1.00 81.44 161 CYS A O 1
ATOM 1294 N N . GLY A 1 162 ? -13.285 -4.210 5.472 1.00 74.38 162 GLY A N 1
ATOM 1295 C CA . GLY A 1 162 ? -14.403 -3.260 5.523 1.00 74.38 162 GLY A CA 1
ATOM 1296 C C . GLY A 1 162 ? -14.003 -1.812 5.200 1.00 74.38 162 GLY A C 1
ATOM 1297 O O . GLY A 1 162 ? -14.609 -0.866 5.719 1.00 74.38 162 GLY A O 1
ATOM 1298 N N . LEU A 1 163 ? -12.933 -1.626 4.414 1.00 68.69 163 LEU A N 1
ATOM 1299 C CA . LEU A 1 163 ? -12.351 -0.319 4.074 1.00 68.69 163 LEU A CA 1
ATOM 1300 C C . LEU A 1 163 ? -12.960 0.348 2.839 1.00 68.69 163 LEU A C 1
ATOM 1302 O O . LEU A 1 163 ? -13.250 -0.347 1.842 1.00 68.69 163 LEU A O 1
#